Protein AF-A0A1Q3U7I7-F1 (afdb_monomer_lite)

Foldseek 3Di:
DLLVQLVVLVVPDPDDSVVSSVVSLVVLLCVLVVVLVCCVVVVPDDNDVVRSVVSSVVSNVSSVVVVVVVVVVD

Structure (mmCIF, N/CA/C/O backbone):
data_AF-A0A1Q3U7I7-F1
#
_entry.id   AF-A0A1Q3U7I7-F1
#
loop_
_atom_site.group_PDB
_atom_site.id
_atom_site.type_symbol
_atom_site.label_atom_id
_atom_site.label_alt_id
_atom_site.label_comp_id
_atom_site.label_asym_id
_atom_site.label_entity_id
_atom_site.label_seq_id
_atom_site.pd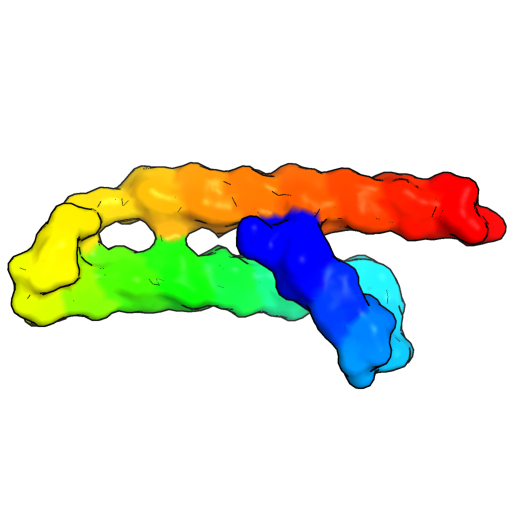bx_PDB_ins_code
_atom_site.Cartn_x
_atom_site.Cartn_y
_atom_site.Cartn_z
_atom_site.occupancy
_atom_site.B_iso_or_equiv
_atom_site.auth_seq_id
_atom_site.auth_comp_id
_atom_site.auth_asym_id
_atom_site.auth_atom_id
_atom_site.pdbx_PDB_model_num
ATOM 1 N N . MET A 1 1 ? -3.375 8.160 -2.595 1.00 85.25 1 MET A N 1
ATOM 2 C CA . MET A 1 1 ? -2.258 7.598 -1.800 1.00 85.25 1 MET A CA 1
ATOM 3 C C . MET A 1 1 ? -1.389 6.615 -2.578 1.00 85.25 1 MET A C 1
ATOM 5 O O . MET A 1 1 ? -0.187 6.833 -2.604 1.00 85.25 1 MET A O 1
ATOM 9 N N . GLY A 1 2 ? -1.947 5.610 -3.271 1.00 89.50 2 GLY A N 1
ATOM 10 C CA . GLY A 1 2 ? -1.150 4.608 -4.010 1.00 89.50 2 GLY A CA 1
ATOM 11 C C . GLY A 1 2 ? -0.123 5.169 -5.006 1.00 89.50 2 GLY A C 1
ATOM 12 O O . GLY A 1 2 ? 1.032 4.772 -4.957 1.00 89.50 2 GLY A O 1
ATOM 13 N N . ILE A 1 3 ? -0.499 6.155 -5.835 1.00 94.19 3 ILE A N 1
ATOM 14 C CA . ILE A 1 3 ? 0.431 6.826 -6.772 1.00 94.19 3 ILE A CA 1
ATOM 15 C C . ILE A 1 3 ? 1.626 7.445 -6.036 1.00 94.19 3 ILE A C 1
ATOM 17 O O . ILE A 1 3 ? 2.774 7.232 -6.413 1.00 94.19 3 ILE A O 1
ATOM 21 N N . ILE A 1 4 ? 1.346 8.212 -4.980 1.00 95.06 4 ILE A N 1
ATOM 22 C CA . ILE A 1 4 ? 2.364 8.949 -4.223 1.00 95.06 4 ILE A CA 1
ATOM 23 C C . ILE A 1 4 ? 3.327 7.965 -3.559 1.00 95.06 4 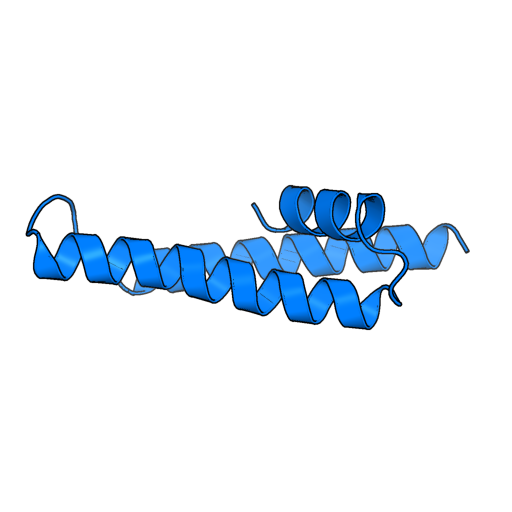ILE A C 1
ATOM 25 O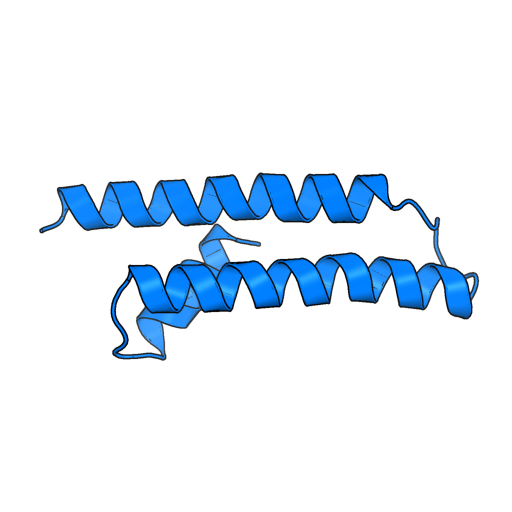 O . ILE A 1 4 ? 4.536 8.100 -3.708 1.00 95.06 4 ILE A O 1
ATOM 29 N N . LEU A 1 5 ? 2.800 6.947 -2.875 1.00 94.19 5 LEU A N 1
ATOM 30 C CA . LEU A 1 5 ? 3.623 5.938 -2.210 1.00 94.19 5 LEU A CA 1
ATOM 31 C C . LEU A 1 5 ? 4.434 5.109 -3.208 1.00 94.19 5 LEU A C 1
ATOM 33 O O . LEU A 1 5 ? 5.590 4.815 -2.928 1.00 94.19 5 LEU A O 1
ATOM 37 N N . GLN A 1 6 ? 3.881 4.796 -4.384 1.00 95.50 6 GLN A N 1
ATOM 38 C CA . GLN A 1 6 ? 4.615 4.099 -5.440 1.00 95.50 6 GLN A CA 1
ATOM 39 C C . GLN A 1 6 ? 5.783 4.934 -5.966 1.00 95.50 6 GLN A C 1
ATOM 41 O O . GLN A 1 6 ? 6.896 4.424 -6.082 1.00 95.50 6 GLN A O 1
ATOM 46 N N . LEU A 1 7 ? 5.560 6.224 -6.230 1.00 94.38 7 LEU A N 1
ATOM 47 C CA . LEU A 1 7 ? 6.616 7.137 -6.667 1.00 94.38 7 LEU A CA 1
ATOM 48 C C . LEU A 1 7 ? 7.695 7.319 -5.595 1.00 94.38 7 LEU A C 1
ATOM 50 O O . LEU A 1 7 ? 8.878 7.260 -5.914 1.00 94.38 7 LEU A O 1
ATOM 54 N N . LEU A 1 8 ? 7.305 7.484 -4.327 1.00 95.31 8 LEU A N 1
ATOM 55 C CA . LEU A 1 8 ? 8.255 7.579 -3.218 1.00 95.31 8 LEU A CA 1
ATOM 56 C C . LEU A 1 8 ? 9.053 6.283 -3.051 1.00 95.31 8 LEU A C 1
ATOM 58 O O . LEU A 1 8 ? 10.270 6.335 -2.907 1.00 95.31 8 LEU A O 1
ATOM 62 N N . ALA A 1 9 ? 8.403 5.119 -3.123 1.00 94.25 9 ALA A N 1
ATOM 63 C CA . ALA A 1 9 ? 9.090 3.837 -3.022 1.00 94.25 9 ALA A CA 1
ATOM 64 C C . ALA A 1 9 ? 10.108 3.652 -4.155 1.00 94.25 9 ALA A C 1
ATOM 66 O O . ALA A 1 9 ? 11.227 3.222 -3.908 1.00 94.25 9 ALA A O 1
ATOM 67 N N . MET A 1 10 ? 9.756 4.032 -5.383 1.00 92.81 10 MET A N 1
ATOM 68 C CA . MET A 1 10 ? 10.682 4.003 -6.518 1.00 92.81 10 MET A CA 1
ATOM 69 C C . MET A 1 10 ? 11.812 5.036 -6.410 1.00 92.81 10 MET A C 1
ATOM 71 O O . MET A 1 10 ? 12.875 4.824 -6.982 1.00 92.81 10 MET A O 1
ATOM 75 N N . TYR A 1 11 ? 11.589 6.150 -5.707 1.00 93.69 11 TYR A N 1
ATOM 76 C CA . TYR A 1 11 ? 12.606 7.177 -5.479 1.00 93.69 11 TYR A CA 1
ATOM 77 C C . TYR A 1 11 ? 13.625 6.761 -4.410 1.00 93.69 11 TYR A C 1
ATOM 79 O O . TYR A 1 11 ? 14.822 6.961 -4.591 1.00 93.69 11 TYR A O 1
ATOM 87 N N . TYR A 1 12 ? 13.164 6.176 -3.302 1.00 95.50 12 TYR A N 1
ATOM 88 C CA . TYR A 1 12 ? 14.027 5.804 -2.176 1.00 95.50 12 TYR A CA 1
ATOM 89 C C . TYR A 1 12 ? 14.637 4.405 -2.291 1.00 95.50 12 TYR A C 1
ATOM 91 O O . TYR A 1 12 ? 15.717 4.171 -1.750 1.00 95.50 12 TYR A O 1
ATOM 99 N N . PHE A 1 13 ? 13.968 3.469 -2.968 1.00 92.25 13 PHE A N 1
ATOM 100 C CA . PHE A 1 13 ? 14.428 2.089 -3.085 1.00 92.25 13 PHE A CA 1
ATOM 101 C C . PHE A 1 13 ? 14.836 1.758 -4.520 1.00 92.25 13 PHE A C 1
ATOM 103 O O . PHE A 1 13 ? 14.022 1.802 -5.440 1.00 92.25 13 PHE A O 1
ATOM 110 N N . SER A 1 14 ? 16.069 1.282 -4.692 1.00 89.38 14 SER A N 1
ATOM 111 C CA . SER A 1 14 ? 16.576 0.733 -5.961 1.00 89.38 14 SER A CA 1
ATOM 112 C C . SER A 1 14 ? 16.109 -0.710 -6.209 1.00 89.38 14 SER A C 1
ATOM 114 O O . SER A 1 14 ? 16.885 -1.565 -6.632 1.00 89.38 14 SER A O 1
ATOM 116 N N . LEU A 1 15 ? 14.848 -1.012 -5.893 1.00 91.88 15 LEU A N 1
ATOM 117 C CA . LEU A 1 15 ? 14.247 -2.335 -6.070 1.0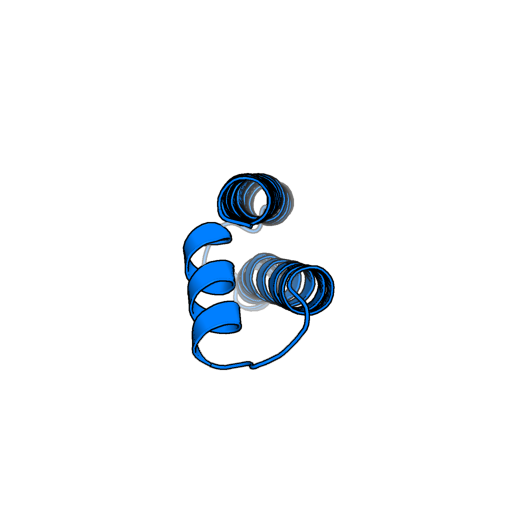0 91.88 15 LEU A CA 1
ATOM 118 C C . LEU A 1 15 ? 13.561 -2.451 -7.435 1.00 91.88 15 LEU A C 1
ATOM 120 O O . LEU A 1 15 ? 13.245 -1.459 -8.094 1.00 91.88 15 LEU A O 1
ATOM 124 N N . ALA A 1 16 ? 13.284 -3.687 -7.855 1.00 91.12 16 ALA A N 1
ATOM 125 C CA . ALA A 1 16 ? 12.457 -3.920 -9.030 1.00 91.12 16 ALA A CA 1
ATOM 126 C C . ALA A 1 16 ? 11.060 -3.300 -8.843 1.00 91.12 16 ALA A C 1
ATOM 128 O O . ALA A 1 16 ? 10.481 -3.350 -7.758 1.00 91.12 16 ALA A O 1
ATOM 129 N N . ALA A 1 17 ? 10.498 -2.766 -9.929 1.00 88.94 17 ALA A N 1
ATOM 130 C CA . ALA A 1 17 ? 9.192 -2.103 -9.939 1.00 88.94 17 ALA A CA 1
ATOM 131 C C . ALA A 1 17 ? 8.057 -2.965 -9.364 1.00 88.94 17 ALA A C 1
ATOM 133 O O . ALA A 1 17 ? 7.208 -2.484 -8.617 1.00 88.94 17 ALA A O 1
ATOM 134 N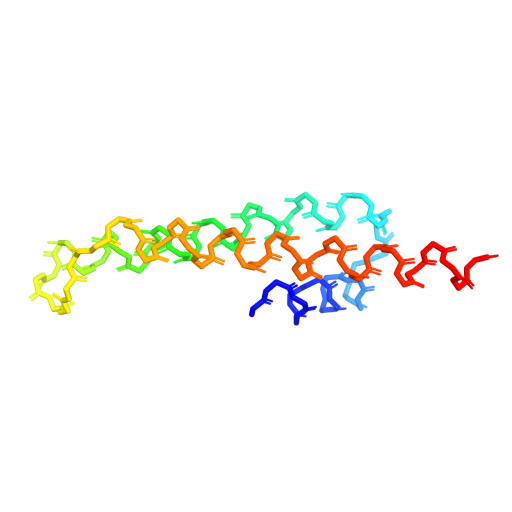 N . ALA A 1 18 ? 8.065 -4.261 -9.683 1.00 90.44 18 ALA A N 1
ATOM 135 C CA . ALA A 1 18 ? 7.102 -5.211 -9.138 1.00 90.44 18 ALA A CA 1
ATOM 136 C C . ALA A 1 18 ? 7.255 -5.362 -7.615 1.00 90.44 18 ALA A C 1
ATOM 138 O O . ALA A 1 18 ? 6.263 -5.408 -6.894 1.00 90.44 18 ALA A O 1
ATOM 139 N N . THR A 1 19 ? 8.490 -5.384 -7.108 1.00 93.44 19 THR A N 1
ATOM 140 C CA . THR A 1 19 ? 8.764 -5.483 -5.671 1.00 93.44 19 THR A CA 1
ATOM 141 C C . THR A 1 19 ? 8.298 -4.233 -4.926 1.00 93.44 19 THR A C 1
ATOM 143 O O . THR A 1 19 ? 7.652 -4.357 -3.888 1.00 93.44 19 THR A O 1
ATOM 146 N N . THR A 1 20 ? 8.564 -3.033 -5.455 1.00 95.19 20 THR A N 1
ATOM 147 C CA . THR A 1 20 ? 8.082 -1.787 -4.832 1.00 95.19 20 THR A CA 1
ATOM 148 C C . THR A 1 20 ? 6.557 -1.709 -4.837 1.00 95.19 20 THR A C 1
ATOM 150 O O . THR A 1 20 ? 5.978 -1.331 -3.825 1.00 95.19 20 THR A O 1
ATOM 153 N N . ALA A 1 21 ? 5.901 -2.166 -5.908 1.00 94.94 21 ALA A N 1
ATOM 154 C CA . ALA A 1 21 ? 4.443 -2.242 -5.986 1.00 94.94 21 ALA A CA 1
ATOM 155 C C . ALA A 1 21 ? 3.824 -3.143 -4.911 1.00 94.94 21 ALA A C 1
ATOM 157 O O . ALA A 1 21 ? 2.842 -2.756 -4.277 1.00 94.94 21 ALA A O 1
ATOM 158 N N . VAL A 1 22 ? 4.413 -4.316 -4.664 1.00 96.25 22 VAL A N 1
ATOM 159 C CA . VAL A 1 22 ? 3.948 -5.227 -3.608 1.00 96.25 22 VAL A CA 1
ATOM 160 C C . VAL A 1 22 ? 4.102 -4.584 -2.228 1.00 96.25 22 VAL A C 1
ATOM 162 O O . VAL A 1 22 ? 3.161 -4.603 -1.435 1.00 96.25 22 VAL A O 1
ATOM 165 N N . LEU A 1 23 ? 5.251 -3.964 -1.946 1.00 95.81 23 LEU A N 1
ATOM 166 C CA . LEU A 1 23 ? 5.483 -3.277 -0.671 1.00 95.81 23 LEU A CA 1
ATOM 167 C C . LEU A 1 23 ? 4.486 -2.137 -0.448 1.00 95.81 23 LEU A C 1
ATOM 169 O O . LEU A 1 23 ? 3.908 -2.016 0.631 1.00 95.81 23 LEU A O 1
ATOM 173 N N . VAL A 1 24 ? 4.247 -1.328 -1.478 1.00 96.62 24 VAL A N 1
ATOM 174 C CA . VAL A 1 24 ? 3.312 -0.203 -1.410 1.00 96.62 24 VAL A CA 1
ATOM 175 C C . VAL A 1 24 ? 1.874 -0.685 -1.241 1.00 96.62 24 VAL A C 1
ATOM 177 O O . VAL A 1 24 ? 1.139 -0.090 -0.455 1.00 96.62 24 VAL A O 1
ATOM 180 N N . PHE A 1 25 ? 1.476 -1.777 -1.900 1.00 96.69 25 PHE A N 1
ATOM 181 C CA . PHE A 1 25 ? 0.161 -2.386 -1.700 1.00 96.69 25 PHE A CA 1
ATOM 182 C C . PHE A 1 25 ? -0.064 -2.776 -0.234 1.00 96.69 25 PHE A C 1
ATOM 184 O O . PHE A 1 25 ? -1.054 -2.354 0.367 1.00 96.69 25 PHE A O 1
ATOM 191 N N . PHE A 1 26 ? 0.877 -3.509 0.369 1.00 96.56 26 PHE A N 1
ATOM 192 C CA . PHE A 1 26 ? 0.777 -3.887 1.780 1.00 96.56 26 PHE A CA 1
ATOM 193 C C . PHE A 1 26 ? 0.783 -2.674 2.704 1.00 96.56 26 PHE A C 1
ATOM 195 O O . PHE A 1 26 ? 0.009 -2.626 3.657 1.00 96.56 26 PHE A O 1
ATOM 202 N N . MET A 1 27 ? 1.615 -1.676 2.413 1.00 95.69 27 MET A N 1
ATOM 203 C CA . MET A 1 27 ? 1.681 -0.474 3.232 1.00 95.69 27 MET A CA 1
ATOM 204 C C . MET A 1 27 ? 0.371 0.313 3.191 1.00 95.69 27 MET A C 1
ATOM 206 O O . MET A 1 27 ? -0.107 0.746 4.235 1.00 95.69 27 MET A O 1
ATOM 210 N N . VAL A 1 28 ? -0.256 0.451 2.019 1.00 96.06 28 VAL A N 1
ATOM 211 C CA . VAL A 1 28 ? -1.568 1.099 1.922 1.00 96.06 28 VAL A CA 1
ATOM 212 C C . VAL A 1 28 ? -2.636 0.291 2.647 1.00 96.06 28 VAL A C 1
ATOM 214 O O . VAL A 1 28 ? -3.387 0.878 3.418 1.00 96.06 28 VAL A O 1
ATOM 217 N N . ALA A 1 29 ? -2.682 -1.029 2.455 1.00 95.38 29 ALA A N 1
ATOM 218 C CA . ALA A 1 29 ? -3.644 -1.877 3.150 1.00 95.38 29 ALA A CA 1
ATOM 219 C C . ALA A 1 29 ? -3.512 -1.735 4.677 1.00 95.38 29 ALA A C 1
ATOM 221 O O . ALA A 1 29 ? -4.512 -1.537 5.361 1.00 95.38 29 ALA A O 1
ATOM 222 N N . LEU A 1 30 ? -2.284 -1.748 5.207 1.00 95.75 30 LEU A N 1
ATOM 223 C CA . LEU A 1 30 ? -2.015 -1.552 6.634 1.00 95.75 30 LEU A CA 1
ATOM 224 C C . LEU A 1 30 ? -2.448 -0.173 7.131 1.00 95.75 30 LEU A C 1
ATOM 226 O O . LEU A 1 30 ? -3.042 -0.077 8.199 1.00 95.75 30 LEU A O 1
ATOM 230 N N . ILE A 1 31 ? -2.172 0.886 6.369 1.00 94.31 31 ILE A N 1
ATOM 231 C CA . ILE A 1 31 ? -2.568 2.250 6.735 1.00 94.31 31 ILE A CA 1
ATOM 232 C C . ILE A 1 31 ? -4.097 2.373 6.738 1.00 94.31 31 ILE A C 1
ATOM 234 O O . ILE A 1 31 ? -4.673 2.840 7.718 1.00 94.31 31 ILE A O 1
ATOM 238 N N . SER A 1 32 ? -4.760 1.916 5.674 1.00 94.12 32 SER A N 1
ATOM 239 C CA . SER A 1 32 ? -6.215 1.983 5.526 1.00 94.12 32 SER A CA 1
ATOM 240 C C . SER A 1 32 ? -6.940 1.181 6.606 1.00 94.12 32 SER A C 1
ATOM 242 O O . SER A 1 32 ? -7.806 1.721 7.286 1.00 94.12 32 SER A O 1
ATOM 244 N N . TYR A 1 33 ? -6.550 -0.074 6.835 1.00 94.06 33 TYR A N 1
ATOM 245 C CA . TYR A 1 33 ? -7.128 -0.876 7.917 1.00 94.06 33 TYR A CA 1
ATOM 246 C C . TYR A 1 33 ? -6.748 -0.354 9.306 1.00 94.06 33 TYR A C 1
ATOM 248 O O . TYR A 1 33 ? -7.547 -0.449 10.235 1.00 94.06 33 TYR A O 1
ATOM 256 N N . GLY A 1 34 ? -5.542 0.194 9.463 1.00 92.88 34 GLY A N 1
ATOM 257 C CA . GLY A 1 34 ? -5.066 0.762 10.719 1.00 92.88 34 GLY A CA 1
ATOM 258 C C . GLY A 1 34 ? -5.923 1.936 11.184 1.00 92.88 34 GLY A C 1
ATOM 259 O O . GLY A 1 34 ? -6.288 1.984 12.357 1.00 92.88 34 GLY A O 1
ATOM 260 N N . PHE A 1 35 ? -6.306 2.840 10.277 1.00 91.00 35 PHE A N 1
ATOM 261 C CA . PHE A 1 35 ? -7.216 3.940 10.607 1.00 91.00 35 PHE A CA 1
ATOM 262 C C . PHE A 1 35 ? -8.588 3.438 11.060 1.00 91.00 35 PHE A C 1
ATOM 264 O O . PHE A 1 35 ? -9.069 3.875 12.105 1.00 91.00 35 PHE A O 1
ATOM 271 N N . GLU A 1 36 ? -9.159 2.457 10.362 1.00 93.06 36 GLU A N 1
ATOM 272 C CA . GLU A 1 36 ? -10.438 1.862 10.755 1.00 93.06 36 GLU A CA 1
ATOM 273 C C . GLU A 1 36 ? -10.366 1.166 12.120 1.00 93.06 36 GLU A C 1
ATOM 275 O O . GLU A 1 36 ? -11.223 1.372 12.979 1.00 93.06 36 GLU A O 1
ATOM 280 N N . LEU A 1 37 ? -9.311 0.386 12.374 1.00 92.75 37 LEU A N 1
ATOM 281 C CA . LEU A 1 37 ? -9.085 -0.261 13.670 1.00 92.75 37 LEU A CA 1
ATOM 282 C C . LEU A 1 37 ? -8.945 0.762 14.802 1.00 92.75 37 LEU A C 1
ATOM 284 O O . LEU A 1 37 ? -9.519 0.579 15.876 1.00 92.75 37 LEU A O 1
ATOM 288 N N . ILE A 1 38 ? -8.221 1.859 14.571 1.00 91.69 38 ILE A N 1
ATOM 289 C CA . ILE A 1 38 ? -8.087 2.939 15.553 1.00 91.69 38 ILE A CA 1
ATOM 290 C C . ILE A 1 38 ? -9.447 3.597 15.804 1.00 91.69 38 ILE A C 1
ATOM 292 O O . ILE A 1 38 ? -9.796 3.830 16.964 1.00 91.69 38 ILE A O 1
ATOM 296 N N . SER A 1 39 ? -10.240 3.863 14.765 1.00 89.75 39 SER A N 1
ATOM 297 C CA . SER A 1 39 ? -11.589 4.418 14.912 1.00 89.75 39 SER A CA 1
ATOM 298 C C . SER A 1 39 ? -12.533 3.476 15.658 1.00 89.75 39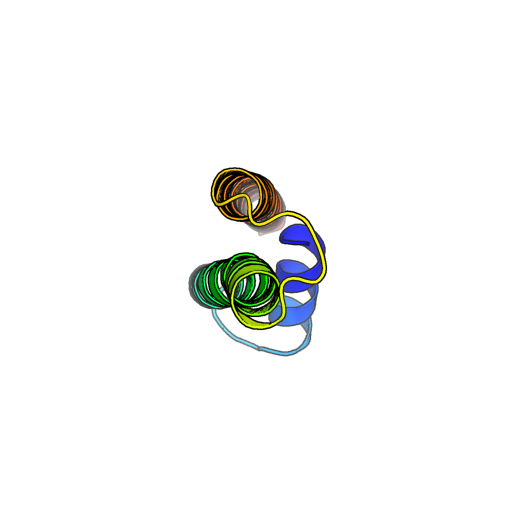 SER A C 1
ATOM 300 O O . SER A 1 39 ? -13.292 3.936 16.514 1.00 89.75 39 SER A O 1
ATOM 302 N N . LEU A 1 40 ? -12.426 2.163 15.434 1.00 91.06 40 LEU A N 1
ATOM 303 C CA . LEU A 1 40 ? -13.173 1.147 16.177 1.00 91.06 40 LEU A CA 1
ATOM 304 C C . LEU A 1 40 ? -12.810 1.149 17.669 1.00 91.06 40 LEU A C 1
ATOM 306 O O . LEU A 1 40 ? -13.696 1.156 18.523 1.00 91.06 40 LEU A O 1
ATOM 310 N N . VAL A 1 41 ? -11.512 1.165 17.991 1.00 92.88 41 VAL A N 1
ATOM 311 C CA . VAL A 1 41 ? -11.017 1.092 19.376 1.00 92.88 41 VAL A CA 1
ATOM 312 C C . VAL A 1 41 ? -11.285 2.386 20.144 1.00 92.88 41 VAL A C 1
ATOM 314 O O . VAL A 1 41 ? -11.741 2.357 21.285 1.00 92.88 41 VAL A O 1
ATOM 317 N N . THR A 1 42 ? -11.014 3.538 19.532 1.00 92.69 42 THR A N 1
ATOM 318 C CA . THR A 1 42 ? -11.129 4.845 20.200 1.00 92.69 42 THR A CA 1
ATOM 319 C C . THR A 1 42 ? -12.553 5.394 20.211 1.00 92.69 42 THR A C 1
ATOM 321 O O . THR A 1 42 ? -12.818 6.366 20.920 1.00 92.69 42 THR A O 1
ATOM 324 N N . LYS A 1 43 ? -13.459 4.804 19.418 1.00 88.12 43 LYS A N 1
ATOM 325 C CA . LYS A 1 43 ? -14.801 5.330 19.113 1.00 88.12 43 LYS A CA 1
ATOM 326 C C . LYS A 1 43 ? -14.787 6.766 18.567 1.00 88.12 43 LYS A C 1
ATOM 328 O O . LYS A 1 43 ? -15.800 7.462 18.627 1.00 88.12 43 LYS A O 1
ATOM 333 N N . LYS A 1 44 ? -13.641 7.232 18.060 1.00 81.31 44 LYS A N 1
ATOM 334 C CA . LYS A 1 44 ? -13.488 8.537 17.414 1.00 81.31 44 LYS A CA 1
ATOM 335 C C . LYS A 1 44 ? -13.469 8.320 15.903 1.00 81.31 44 LYS A C 1
ATOM 337 O O . LYS A 1 44 ? -12.533 7.736 15.363 1.00 81.31 44 LYS A O 1
ATOM 342 N N . GLY A 1 45 ? -14.516 8.797 15.236 1.00 80.44 45 GLY A N 1
ATOM 343 C CA . GLY A 1 45 ? -14.748 8.568 13.810 1.00 80.44 45 GLY A CA 1
ATOM 344 C C . GLY A 1 45 ? -15.790 7.480 13.550 1.00 80.44 45 GLY A C 1
ATOM 345 O O . GLY A 1 45 ? -16.335 6.880 14.478 1.00 80.44 45 GLY A O 1
ATOM 346 N N . LYS A 1 46 ? -16.098 7.264 12.272 1.00 86.38 46 LYS A N 1
ATOM 347 C CA . LYS A 1 46 ? -17.018 6.222 11.823 1.00 86.38 46 LYS A CA 1
ATOM 348 C C . LYS A 1 46 ? -16.183 5.005 11.455 1.00 86.38 46 LYS A C 1
ATOM 350 O O . LYS A 1 46 ? -15.396 5.097 10.528 1.00 86.38 46 LYS A O 1
ATOM 355 N N . TYR A 1 47 ? -16.367 3.901 12.171 1.00 90.38 47 TYR A N 1
ATOM 356 C CA . TYR A 1 47 ? -15.837 2.623 11.712 1.00 90.38 47 TYR A CA 1
ATOM 357 C C . TYR A 1 47 ? -16.636 2.170 10.488 1.00 90.38 47 TYR A C 1
ATOM 359 O O . TYR A 1 47 ? -17.843 1.930 10.586 1.00 90.38 47 TYR A O 1
ATOM 367 N N . ASP A 1 48 ? -15.969 2.084 9.347 1.00 92.00 48 ASP A N 1
ATOM 368 C CA . ASP A 1 48 ? -16.519 1.641 8.079 1.00 92.00 48 ASP A CA 1
ATOM 369 C C . ASP A 1 48 ? -15.459 0.855 7.300 1.00 92.00 48 ASP A C 1
ATOM 371 O O . ASP A 1 48 ? -14.631 1.401 6.574 1.00 92.00 48 ASP A O 1
ATOM 375 N N . LEU A 1 49 ? -15.504 -0.473 7.423 1.00 91.81 49 LEU A N 1
ATOM 376 C CA . LEU A 1 49 ? -14.581 -1.369 6.723 1.00 91.81 49 LEU A CA 1
ATOM 377 C C . LEU A 1 49 ? -14.552 -1.115 5.203 1.00 91.81 49 LEU A C 1
ATOM 379 O O . LEU A 1 49 ? -13.516 -1.306 4.564 1.00 91.81 49 LEU A O 1
ATOM 383 N N . TYR A 1 50 ? -15.669 -0.668 4.618 1.00 93.94 50 TYR A N 1
ATOM 384 C CA . TYR A 1 50 ? -15.730 -0.370 3.191 1.00 93.94 50 TYR A CA 1
ATOM 385 C C . TYR A 1 50 ? -14.893 0.850 2.804 1.00 93.94 50 TYR A C 1
ATOM 387 O O . TYR A 1 50 ? -14.424 0.893 1.668 1.00 93.94 50 TYR A O 1
ATOM 395 N N . ASP A 1 51 ? -14.634 1.786 3.720 1.00 91.25 51 ASP A N 1
ATOM 396 C CA . ASP A 1 51 ? -13.745 2.921 3.457 1.00 91.25 51 ASP A CA 1
ATOM 397 C C . ASP A 1 51 ? -12.287 2.459 3.317 1.00 91.25 51 ASP A C 1
ATOM 399 O O . ASP A 1 51 ? -11.593 2.814 2.357 1.00 91.25 51 ASP A O 1
ATOM 403 N N . ALA A 1 52 ? -11.844 1.544 4.189 1.00 93.31 52 ALA A N 1
ATOM 404 C CA . ALA A 1 52 ? -10.532 0.912 4.057 1.00 93.31 52 ALA A CA 1
ATOM 405 C C . ALA A 1 52 ? -10.402 0.096 2.760 1.00 93.31 52 ALA A C 1
ATOM 407 O O . ALA A 1 52 ? -9.365 0.157 2.087 1.00 93.31 52 ALA A O 1
ATOM 408 N N . VAL A 1 53 ? -11.446 -0.650 2.380 1.00 94.56 53 VAL A N 1
ATOM 409 C CA . VAL A 1 53 ? -11.463 -1.434 1.134 1.00 94.56 53 VAL A CA 1
ATOM 410 C C . VAL A 1 53 ? -11.425 -0.518 -0.089 1.00 94.56 53 VAL A C 1
ATOM 412 O O . VAL A 1 53 ? -10.586 -0.722 -0.968 1.00 94.56 53 VAL A O 1
ATOM 415 N N . ALA A 1 54 ? -12.270 0.514 -0.139 1.00 95.12 54 ALA A N 1
ATOM 416 C CA . ALA A 1 54 ? -12.309 1.479 -1.236 1.00 95.12 54 ALA A CA 1
ATOM 417 C C . ALA A 1 54 ? -10.975 2.225 -1.376 1.00 95.12 54 ALA A C 1
ATOM 419 O O . ALA A 1 54 ? -10.441 2.348 -2.482 1.00 95.12 54 ALA A O 1
ATOM 420 N N . SER A 1 55 ? -10.384 2.641 -0.255 1.00 94.00 55 SER A N 1
ATOM 421 C CA . SER A 1 55 ? -9.065 3.275 -0.215 1.00 94.00 55 SER A CA 1
ATOM 422 C C . SER A 1 55 ? -7.962 2.361 -0.753 1.00 94.00 55 SER A C 1
ATOM 424 O O . SER A 1 55 ? -7.145 2.788 -1.576 1.00 94.00 55 SER A O 1
ATOM 426 N N . THR A 1 56 ? -7.960 1.087 -0.351 1.00 95.69 56 THR A N 1
ATOM 427 C CA . THR A 1 56 ? -6.980 0.092 -0.819 1.00 95.69 56 THR A CA 1
ATOM 428 C C . THR A 1 56 ? -7.168 -0.223 -2.307 1.00 95.69 56 THR A C 1
ATOM 430 O O . THR A 1 56 ? -6.191 -0.282 -3.060 1.00 95.69 56 THR A O 1
ATOM 433 N N . ALA A 1 57 ? -8.412 -0.356 -2.775 1.00 96.62 57 ALA A N 1
ATOM 434 C CA . ALA A 1 57 ? -8.730 -0.586 -4.183 1.00 96.62 57 ALA A CA 1
ATOM 435 C C . ALA A 1 57 ? -8.306 0.602 -5.062 1.00 96.62 57 ALA A C 1
ATOM 437 O O . ALA A 1 57 ? -7.595 0.426 -6.054 1.00 96.62 57 ALA A O 1
ATOM 438 N N . GLY A 1 58 ? -8.654 1.828 -4.662 1.00 96.38 58 GLY A N 1
ATOM 439 C CA . GLY A 1 58 ? -8.243 3.046 -5.360 1.00 96.38 58 GLY A CA 1
ATOM 440 C C . GLY A 1 58 ? -6.721 3.220 -5.394 1.00 96.38 58 GLY A C 1
ATOM 441 O O . GLY A 1 58 ? -6.150 3.622 -6.409 1.00 96.38 58 GLY A O 1
ATOM 442 N N . ALA A 1 59 ? -6.026 2.861 -4.313 1.00 95.38 59 ALA A N 1
ATOM 443 C CA . ALA A 1 59 ? -4.569 2.858 -4.299 1.00 95.38 59 ALA A CA 1
ATOM 444 C C . ALA A 1 59 ? -3.966 1.804 -5.233 1.00 95.38 59 ALA A C 1
ATOM 446 O O . ALA A 1 59 ? -2.990 2.112 -5.913 1.00 95.38 59 ALA A O 1
ATOM 447 N N . THR A 1 60 ? -4.568 0.616 -5.314 1.00 96.75 60 THR A N 1
ATOM 448 C CA . THR A 1 60 ? -4.157 -0.447 -6.242 1.00 96.75 60 THR A CA 1
ATOM 449 C C . THR A 1 60 ? -4.223 0.041 -7.688 1.00 96.75 60 THR A C 1
ATOM 451 O O . THR A 1 60 ? -3.248 -0.104 -8.422 1.00 96.75 60 THR A O 1
ATOM 454 N N . LEU A 1 61 ? -5.310 0.719 -8.079 1.00 97.62 61 LEU A N 1
ATOM 455 C CA . LEU A 1 61 ? -5.420 1.341 -9.405 1.00 97.62 61 LEU A CA 1
ATOM 456 C C . LEU A 1 61 ? -4.308 2.370 -9.651 1.00 97.62 61 LEU A C 1
ATOM 458 O O . LEU A 1 61 ? -3.710 2.399 -10.725 1.00 97.62 61 LEU A O 1
ATOM 462 N N . GLY A 1 62 ? -3.982 3.177 -8.640 1.00 96.12 62 GLY A N 1
ATOM 463 C CA . GLY A 1 62 ? -2.878 4.132 -8.705 1.00 96.12 62 GLY A CA 1
ATOM 464 C C . GLY A 1 62 ? -1.502 3.483 -8.897 1.00 96.12 62 GLY A C 1
ATOM 465 O O . GLY A 1 62 ? -0.694 3.980 -9.678 1.00 96.12 62 GLY A O 1
ATOM 466 N N . ILE A 1 63 ? -1.235 2.367 -8.216 1.00 96.69 63 ILE A N 1
ATOM 467 C CA . ILE A 1 63 ? 0.008 1.596 -8.374 1.00 96.69 63 ILE A CA 1
ATOM 468 C C . ILE A 1 63 ? 0.087 1.026 -9.794 1.00 96.69 63 ILE A C 1
ATOM 470 O O . ILE A 1 63 ? 1.095 1.213 -10.474 1.00 96.69 63 ILE A O 1
ATOM 474 N N . VAL A 1 64 ? -0.992 0.390 -10.266 1.00 96.31 64 VAL A N 1
ATOM 475 C CA . VAL A 1 64 ? -1.076 -0.184 -11.619 1.00 96.31 64 VAL A CA 1
ATOM 476 C C . VAL A 1 64 ? -0.843 0.887 -12.681 1.00 96.31 64 VAL A C 1
ATOM 478 O O . VAL A 1 64 ? -0.061 0.672 -13.602 1.00 96.31 64 VAL A O 1
ATOM 481 N N . PHE A 1 65 ? -1.448 2.065 -12.526 1.00 96.31 65 PHE A N 1
ATOM 482 C CA . PHE A 1 65 ? -1.242 3.190 -13.435 1.00 96.31 65 PHE A CA 1
ATOM 483 C C . PHE A 1 65 ? 0.240 3.579 -13.554 1.00 96.31 65 PHE A C 1
ATOM 485 O O . PHE A 1 65 ? 0.752 3.747 -14.661 1.00 96.31 65 PHE A O 1
ATOM 492 N N . ILE A 1 66 ? 0.962 3.658 -12.433 1.00 95.44 66 ILE A N 1
ATOM 493 C CA . ILE A 1 66 ? 2.393 3.995 -12.434 1.00 95.44 66 ILE A CA 1
ATOM 494 C C . ILE A 1 66 ? 3.243 2.884 -13.053 1.00 95.44 66 ILE A C 1
ATOM 496 O O . ILE A 1 66 ? 4.166 3.182 -13.811 1.00 95.44 66 ILE A O 1
ATOM 500 N N . LEU A 1 67 ? 2.919 1.616 -12.791 1.00 93.62 67 LEU A N 1
ATOM 501 C CA . LEU A 1 67 ? 3.603 0.485 -13.421 1.00 93.62 67 LEU A CA 1
ATOM 502 C C . LEU A 1 67 ? 3.436 0.491 -14.944 1.00 93.62 67 LEU A C 1
ATOM 504 O O . LEU A 1 67 ? 4.411 0.276 -15.662 1.00 93.62 67 LEU A O 1
ATOM 508 N N . ILE A 1 68 ? 2.232 0.791 -15.438 1.00 95.12 68 ILE A N 1
ATOM 509 C CA . ILE A 1 68 ? 1.962 0.931 -16.873 1.00 95.12 68 ILE A CA 1
ATOM 510 C C . ILE A 1 68 ? 2.813 2.063 -17.462 1.00 95.12 68 ILE A C 1
ATOM 512 O O . ILE A 1 68 ? 3.510 1.857 -18.454 1.00 95.12 68 ILE A O 1
ATOM 516 N N . LEU A 1 69 ? 2.822 3.243 -16.834 1.00 93.12 69 LEU A N 1
ATOM 517 C CA . LEU A 1 69 ? 3.647 4.367 -17.293 1.00 93.12 69 LEU A CA 1
ATOM 518 C C . LEU A 1 69 ? 5.144 4.038 -17.307 1.00 93.12 69 LEU A C 1
ATOM 520 O O . LEU A 1 69 ? 5.863 4.472 -18.204 1.00 93.12 69 LEU A O 1
ATOM 524 N N . GLN A 1 70 ? 5.626 3.279 -16.324 1.00 89.12 70 GLN A N 1
ATOM 525 C CA . GLN A 1 70 ? 7.018 2.848 -16.282 1.00 89.12 70 GLN A CA 1
ATOM 526 C C . GLN A 1 70 ? 7.342 1.839 -17.384 1.00 89.12 70 GLN A C 1
ATOM 528 O O . GLN A 1 70 ? 8.426 1.915 -17.960 1.00 89.12 70 GLN A O 1
ATOM 533 N N . TYR A 1 71 ? 6.423 0.917 -17.677 1.00 90.19 71 TYR A N 1
ATOM 534 C CA . TYR A 1 71 ? 6.577 -0.041 -18.766 1.00 90.19 71 TYR A CA 1
ATOM 535 C C . TYR A 1 71 ? 6.740 0.669 -20.115 1.00 90.19 71 TYR A C 1
ATOM 537 O O . TYR A 1 71 ? 7.658 0.339 -20.850 1.00 90.19 71 TYR A O 1
ATOM 545 N N . TYR A 1 72 ? 5.936 1.702 -20.394 1.00 91.81 72 TYR A N 1
ATOM 546 C CA . TYR A 1 72 ? 6.061 2.503 -21.622 1.00 91.81 72 TYR A CA 1
ATOM 547 C C . TYR A 1 72 ? 7.319 3.382 -21.690 1.00 91.81 72 TYR A C 1
ATOM 549 O O . TYR A 1 72 ? 7.686 3.834 -22.771 1.00 91.81 72 TYR A O 1
ATOM 557 N N . LYS A 1 73 ? 7.950 3.688 -20.550 1.00 82.50 73 LYS A N 1
ATOM 558 C CA . LYS A 1 73 ? 9.181 4.495 -20.488 1.00 82.50 73 LYS A CA 1
ATOM 559 C C . LYS A 1 73 ? 10.464 3.683 -20.699 1.00 82.50 73 LYS A C 1
ATOM 561 O O . LYS A 1 73 ? 11.524 4.299 -20.801 1.00 82.50 73 LYS A O 1
ATOM 566 N N . ARG A 1 74 ? 10.387 2.352 -20.672 1.00 63.38 74 ARG A N 1
ATOM 567 C CA . ARG A 1 74 ? 11.509 1.443 -20.943 1.00 63.38 74 ARG A CA 1
ATOM 568 C C . ARG A 1 74 ? 11.566 1.086 -22.418 1.00 63.38 74 ARG A C 1
ATOM 570 O O . ARG A 1 74 ? 12.707 0.911 -22.890 1.00 63.38 74 ARG A O 1
#

Sequence (74 aa):
MGIILQLLAMYYFSLAAATTAVLVFFMVALISYGFELISLVTKKGKYDLYDAVASTAGATLGIVFILILQYYKR

pLDDT: mean 92.61, std 4.9, range [63.38, 97.62]

Radius of gyration: 14.01 Å; chains: 1; bounding box: 34×14×42 Å

Secondary structure (DSSP, 8-state):
-HHHHHHHHHHH--S-HHHHHHHHHHHHHHHHHHHHHHHHHH--S---HHHHHHHHHHHHHHHHHHHHHHHHH-